Protein AF-R5ILY5-F1 (afdb_monomer_lite)

Structure (mmCIF, N/CA/C/O backbone):
data_AF-R5ILY5-F1
#
_entry.id   AF-R5ILY5-F1
#
loop_
_atom_site.group_PDB
_atom_site.id
_atom_site.type_symbol
_atom_site.label_atom_id
_atom_site.label_alt_id
_atom_site.label_comp_id
_atom_site.label_asym_id
_atom_site.label_entity_id
_atom_site.label_seq_id
_atom_site.pdbx_PDB_ins_code
_atom_site.Cartn_x
_atom_site.Cartn_y
_atom_site.Cartn_z
_atom_site.occupancy
_atom_site.B_iso_or_equiv
_atom_site.auth_seq_id
_atom_site.auth_comp_id
_atom_site.auth_asym_id
_atom_site.auth_atom_id
_atom_site.pdbx_PDB_model_num
ATOM 1 N N . MET A 1 1 ? 20.053 8.360 7.672 1.00 44.22 1 MET A N 1
ATOM 2 C CA . MET A 1 1 ? 18.837 9.144 7.367 1.00 44.22 1 MET A CA 1
ATOM 3 C C . MET A 1 1 ? 17.972 8.291 6.450 1.00 44.22 1 MET A C 1
ATOM 5 O O . MET A 1 1 ? 18.320 8.126 5.290 1.00 44.22 1 MET A O 1
ATOM 9 N N . ALA A 1 2 ? 16.960 7.610 6.990 1.00 50.88 2 ALA A N 1
ATOM 10 C CA . ALA A 1 2 ? 16.096 6.724 6.210 1.00 50.88 2 ALA A CA 1
ATOM 11 C C . ALA A 1 2 ? 14.946 7.553 5.640 1.00 50.88 2 ALA A C 1
ATOM 13 O O . ALA A 1 2 ? 13.937 7.759 6.310 1.00 50.88 2 ALA A O 1
ATOM 14 N N . ASP A 1 3 ? 15.137 8.080 4.435 1.00 61.75 3 ASP A N 1
ATOM 15 C CA . ASP A 1 3 ? 14.109 8.868 3.770 1.00 61.75 3 ASP A CA 1
ATOM 16 C C . ASP A 1 3 ? 12.892 7.964 3.484 1.00 61.75 3 ASP A C 1
ATOM 18 O O . ASP A 1 3 ? 13.027 6.969 2.758 1.00 61.75 3 ASP A O 1
ATOM 22 N N . PRO A 1 4 ? 11.708 8.232 4.062 1.00 63.94 4 PRO A N 1
ATOM 23 C CA . PRO A 1 4 ? 10.537 7.367 3.900 1.00 63.94 4 PRO A CA 1
ATOM 24 C C . PRO A 1 4 ? 10.120 7.254 2.429 1.00 63.94 4 PRO A C 1
ATOM 26 O O . PRO A 1 4 ? 9.621 6.214 1.994 1.00 63.94 4 PRO A O 1
ATOM 29 N N . GLN A 1 5 ? 10.416 8.282 1.636 1.00 67.56 5 GLN A N 1
ATOM 30 C CA . GLN A 1 5 ? 10.171 8.306 0.202 1.00 67.56 5 GLN A CA 1
ATOM 31 C C . GLN A 1 5 ? 11.050 7.295 -0.560 1.00 67.56 5 GLN A C 1
ATOM 33 O O . GLN A 1 5 ? 10.584 6.676 -1.520 1.00 67.56 5 GLN A O 1
ATOM 38 N N . SER A 1 6 ? 12.280 7.045 -0.093 1.00 75.00 6 SER A N 1
ATOM 39 C CA . SER A 1 6 ? 13.174 6.031 -0.672 1.00 75.00 6 SER A CA 1
ATOM 40 C C . SER A 1 6 ? 12.669 4.609 -0.442 1.00 75.00 6 SER A C 1
ATOM 42 O O . SER A 1 6 ? 12.794 3.771 -1.331 1.00 75.00 6 SER A O 1
ATOM 44 N N . GLN A 1 7 ? 12.040 4.320 0.700 1.00 80.38 7 GLN A N 1
ATOM 45 C CA . GLN A 1 7 ? 11.493 2.981 0.941 1.00 80.38 7 GLN A CA 1
ATOM 46 C C . GLN A 1 7 ? 10.254 2.692 0.095 1.00 80.38 7 GLN A C 1
ATOM 48 O O . GLN A 1 7 ? 10.176 1.626 -0.511 1.00 80.38 7 GLN A O 1
ATOM 53 N N . VAL A 1 8 ? 9.326 3.648 -0.025 1.00 83.25 8 VAL A N 1
ATOM 54 C CA . VAL A 1 8 ? 8.153 3.489 -0.905 1.00 83.25 8 VAL A CA 1
ATOM 55 C C . VAL A 1 8 ? 8.600 3.286 -2.356 1.00 83.25 8 VAL A C 1
ATOM 57 O O . VAL A 1 8 ? 8.043 2.452 -3.065 1.00 83.25 8 VAL A O 1
ATOM 60 N N . LYS A 1 9 ? 9.662 3.982 -2.781 1.00 87.25 9 LYS A N 1
ATOM 61 C CA . LYS A 1 9 ? 10.270 3.806 -4.102 1.00 87.25 9 LYS A CA 1
ATOM 62 C C . LYS A 1 9 ? 10.853 2.407 -4.329 1.00 87.25 9 LYS A C 1
ATOM 64 O O . LYS A 1 9 ? 10.744 1.880 -5.434 1.00 87.25 9 LYS A O 1
ATOM 69 N N . LEU A 1 10 ? 11.489 1.815 -3.322 1.00 87.94 10 LEU A N 1
ATOM 70 C CA . LEU A 1 10 ? 12.035 0.457 -3.421 1.00 87.94 10 LEU A CA 1
ATOM 71 C C . LEU A 1 10 ? 10.927 -0.590 -3.498 1.00 87.94 10 LEU A C 1
ATOM 73 O O . LEU A 1 10 ? 11.021 -1.511 -4.303 1.00 87.94 10 LEU A O 1
ATOM 77 N N . VAL A 1 11 ? 9.875 -0.436 -2.693 1.00 87.12 11 VAL A N 1
ATOM 78 C CA . VAL A 1 11 ? 8.719 -1.341 -2.723 1.00 87.12 11 VAL A CA 1
ATOM 79 C C . VAL A 1 11 ? 8.009 -1.249 -4.071 1.00 87.12 11 VAL A C 1
ATOM 81 O O . VAL A 1 11 ? 7.769 -2.278 -4.690 1.00 87.12 11 VAL A O 1
ATOM 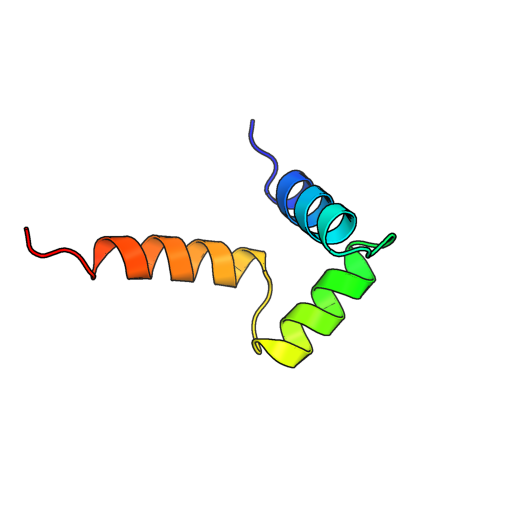84 N N . ALA A 1 12 ? 7.760 -0.032 -4.568 1.00 89.69 12 ALA A N 1
ATOM 85 C CA . ALA A 1 12 ? 7.169 0.189 -5.886 1.00 89.69 12 ALA A CA 1
ATOM 86 C C . ALA A 1 12 ? 7.964 -0.524 -6.993 1.00 89.6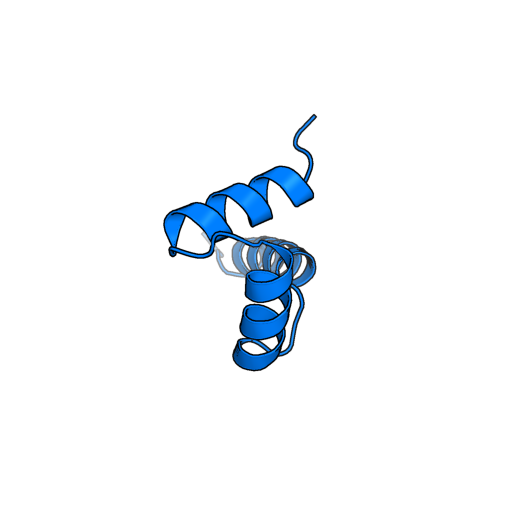9 12 ALA A C 1
ATOM 88 O O . ALA A 1 12 ? 7.386 -1.256 -7.786 1.00 89.69 12 ALA A O 1
ATOM 89 N N . GLN A 1 13 ? 9.292 -0.399 -7.003 1.00 90.88 13 GLN A N 1
ATOM 90 C CA . GLN A 1 13 ? 10.121 -1.099 -7.989 1.00 90.88 13 GLN A CA 1
ATOM 91 C C . GLN A 1 13 ? 10.075 -2.625 -7.831 1.00 90.88 13 GLN A C 1
ATOM 93 O O . GLN A 1 13 ? 9.993 -3.332 -8.831 1.00 90.88 13 GLN A O 1
ATOM 98 N N . GLN A 1 14 ? 10.080 -3.145 -6.599 1.00 88.81 14 GLN A N 1
ATOM 99 C CA . GLN A 1 14 ? 10.006 -4.590 -6.347 1.00 88.81 14 GLN A CA 1
ATOM 100 C C . GLN A 1 14 ? 8.688 -5.213 -6.810 1.00 88.81 14 GLN A C 1
ATOM 102 O O . GLN A 1 14 ? 8.684 -6.347 -7.278 1.00 88.81 14 GLN A O 1
ATOM 107 N N . VAL A 1 15 ? 7.580 -4.478 -6.711 1.00 88.12 15 VAL A N 1
ATOM 108 C CA . VAL A 1 15 ? 6.268 -4.949 -7.180 1.00 88.12 15 VAL A CA 1
ATOM 109 C C . VAL A 1 15 ? 6.012 -4.650 -8.665 1.00 88.12 15 VAL A C 1
ATOM 111 O O . VAL A 1 15 ? 4.908 -4.876 -9.151 1.00 88.12 15 VAL A O 1
ATOM 114 N N . GLY A 1 16 ? 7.015 -4.151 -9.399 1.00 90.50 16 GLY A N 1
ATOM 115 C CA . GLY A 1 16 ? 6.937 -3.915 -10.846 1.00 90.50 16 GLY A CA 1
ATOM 116 C C . GLY A 1 16 ? 6.393 -2.544 -11.259 1.00 90.50 16 GLY A C 1
ATOM 117 O O . GLY A 1 16 ? 6.073 -2.337 -12.427 1.00 90.50 16 GLY A O 1
ATOM 118 N N . PHE A 1 17 ? 6.292 -1.587 -10.336 1.00 89.19 17 PHE A N 1
ATOM 119 C CA . PHE A 1 17 ? 5.937 -0.206 -10.654 1.00 89.19 17 PHE A CA 1
ATOM 120 C C . PHE A 1 17 ? 7.196 0.620 -10.934 1.00 89.19 17 PHE A C 1
ATOM 122 O O . PHE A 1 17 ? 7.989 0.898 -10.035 1.00 89.19 17 PHE A O 1
ATOM 129 N N . GLU A 1 18 ? 7.328 1.110 -12.166 1.00 88.62 18 GLU A N 1
ATOM 130 C CA . GLU A 1 18 ? 8.360 2.093 -12.527 1.00 88.62 18 GLU A CA 1
ATOM 131 C C . GLU A 1 18 ? 8.172 3.425 -11.793 1.00 88.62 18 GLU A C 1
ATOM 133 O O . GLU A 1 18 ? 9.136 4.058 -11.360 1.00 88.62 18 GLU A O 1
ATOM 138 N N . ASN A 1 19 ? 6.917 3.863 -11.637 1.00 89.00 19 ASN A N 1
ATOM 139 C CA . ASN A 1 19 ? 6.612 5.169 -11.072 1.00 89.00 19 ASN A CA 1
ATOM 140 C C . ASN A 1 19 ? 5.953 5.053 -9.695 1.00 89.00 19 ASN A C 1
AT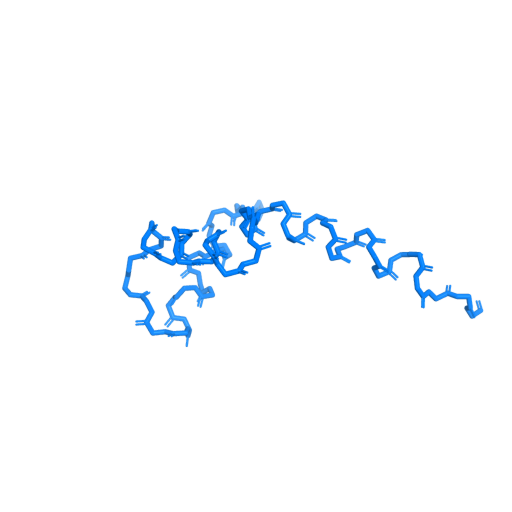OM 142 O O . ASN A 1 19 ? 4.817 4.594 -9.545 1.00 89.00 19 ASN A O 1
ATOM 146 N N . VAL A 1 20 ? 6.659 5.569 -8.690 1.00 88.62 20 VAL A N 1
ATOM 147 C CA . VAL A 1 20 ? 6.230 5.606 -7.285 1.00 88.62 20 VAL A CA 1
ATOM 148 C C . VAL A 1 20 ? 4.906 6.346 -7.120 1.00 88.62 20 VAL A C 1
ATOM 150 O O . VAL A 1 20 ? 4.074 5.952 -6.311 1.00 88.62 20 VAL A O 1
ATOM 153 N N . ASN A 1 21 ? 4.665 7.388 -7.916 1.00 88.69 21 ASN A N 1
ATOM 154 C CA . ASN A 1 21 ? 3.413 8.143 -7.865 1.00 88.69 21 ASN A CA 1
ATOM 155 C C . ASN A 1 21 ? 2.213 7.284 -8.287 1.00 88.69 21 ASN A C 1
ATOM 157 O O . ASN A 1 21 ? 1.144 7.373 -7.684 1.00 88.69 21 ASN A O 1
ATOM 161 N N . THR A 1 22 ? 2.395 6.421 -9.291 1.00 91.31 22 THR A N 1
ATOM 162 C CA . THR A 1 22 ? 1.369 5.465 -9.724 1.00 91.31 22 THR A CA 1
ATOM 163 C C . THR A 1 22 ? 1.124 4.426 -8.640 1.00 91.31 22 THR A C 1
ATOM 165 O O . THR A 1 22 ? -0.029 4.194 -8.279 1.00 91.31 22 THR A O 1
ATOM 168 N N . PHE A 1 23 ? 2.195 3.880 -8.055 1.00 90.19 23 PHE A N 1
ATOM 169 C CA . PHE A 1 23 ? 2.098 2.963 -6.921 1.00 90.19 23 PHE A CA 1
ATOM 170 C C . PHE A 1 23 ? 1.321 3.586 -5.755 1.00 90.19 23 PHE A C 1
ATOM 172 O O . PHE A 1 23 ? 0.375 2.979 -5.275 1.00 90.19 23 PHE A O 1
ATOM 179 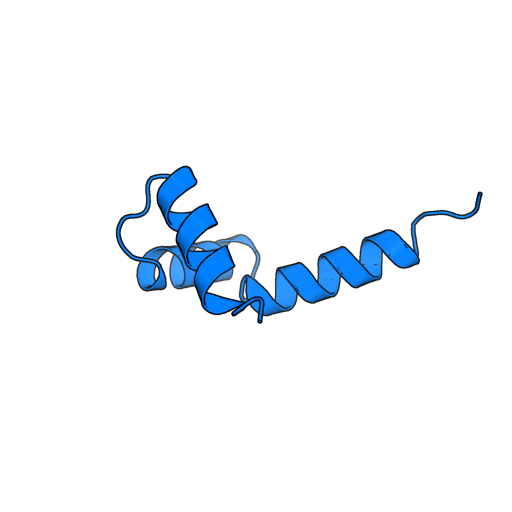N N . ILE A 1 24 ? 1.635 4.821 -5.345 1.00 88.38 24 ILE A N 1
ATOM 180 C CA . ILE A 1 24 ? 0.941 5.504 -4.239 1.00 88.38 24 ILE A CA 1
ATOM 181 C C . ILE A 1 24 ? -0.556 5.667 -4.533 1.00 88.38 24 ILE A C 1
ATOM 183 O O . ILE A 1 24 ? -1.374 5.466 -3.636 1.00 88.38 24 ILE A O 1
ATOM 187 N N . ARG A 1 25 ? -0.935 6.018 -5.770 1.00 89.50 25 ARG A N 1
ATOM 188 C CA . ARG A 1 25 ? -2.350 6.171 -6.155 1.00 89.50 25 ARG A CA 1
ATOM 189 C C . ARG A 1 25 ? -3.095 4.840 -6.112 1.00 89.50 25 ARG A C 1
ATOM 191 O O . ARG A 1 25 ? -4.188 4.792 -5.555 1.00 89.50 25 ARG A O 1
ATOM 198 N N . VAL A 1 26 ? -2.504 3.778 -6.660 1.00 90.38 26 VAL A N 1
ATOM 199 C CA . VAL A 1 26 ? -3.099 2.432 -6.642 1.00 90.38 26 VAL A CA 1
ATOM 200 C C . VAL A 1 26 ? -3.180 1.903 -5.215 1.00 90.38 26 VAL A C 1
ATOM 202 O O . VAL A 1 26 ? -4.249 1.483 -4.790 1.00 90.38 26 VAL A O 1
ATOM 205 N N . PHE A 1 27 ? -2.095 2.016 -4.450 1.00 87.81 27 PHE A N 1
ATOM 206 C CA . PHE A 1 27 ? -2.024 1.608 -3.049 1.00 87.81 27 PHE A CA 1
ATOM 207 C C . PHE A 1 27 ? -3.099 2.305 -2.216 1.00 87.81 27 PHE A C 1
ATOM 209 O O . PHE A 1 27 ? -3.843 1.651 -1.497 1.00 87.81 27 PHE A O 1
ATOM 216 N N . LYS A 1 28 ? -3.254 3.625 -2.374 1.00 88.25 28 LYS A N 1
ATOM 217 C CA . LYS A 1 28 ? -4.305 4.381 -1.686 1.00 88.25 28 LYS A CA 1
ATOM 218 C C . LYS A 1 28 ? -5.710 3.976 -2.135 1.00 88.25 28 LYS A C 1
ATOM 220 O O . LYS A 1 28 ? -6.627 4.032 -1.330 1.00 88.25 28 LYS A O 1
ATOM 225 N N . SER A 1 29 ? -5.896 3.576 -3.392 1.00 90.44 29 SER A N 1
ATOM 226 C CA . SER A 1 29 ? -7.187 3.070 -3.871 1.00 90.44 29 SER A CA 1
ATOM 227 C C . SER A 1 29 ? -7.509 1.671 -3.339 1.00 90.44 29 SER A C 1
ATOM 229 O O . SER A 1 29 ? -8.684 1.353 -3.202 1.00 90.44 29 SER A O 1
ATOM 231 N N . PHE A 1 30 ? -6.491 0.850 -3.076 1.00 87.44 30 PHE A N 1
ATOM 232 C CA . PHE A 1 30 ? -6.639 -0.511 -2.557 1.00 87.44 30 PHE A CA 1
ATOM 233 C C . PHE A 1 30 ? -6.817 -0.524 -1.034 1.00 87.44 30 PHE A C 1
ATOM 235 O O . PHE A 1 30 ? -7.803 -1.049 -0.533 1.00 87.44 30 PHE A O 1
ATOM 242 N N . GLU A 1 31 ? -5.894 0.108 -0.305 1.00 85.88 31 GLU A N 1
ATOM 243 C CA . GLU A 1 31 ? -5.863 0.121 1.165 1.00 85.88 31 GLU A CA 1
ATOM 244 C C . GLU A 1 31 ? -6.661 1.288 1.772 1.00 85.88 31 GLU A C 1
ATOM 246 O O . GLU A 1 31 ? -6.865 1.351 2.981 1.00 85.88 31 GLU A O 1
ATOM 251 N N . GLY A 1 32 ? -7.066 2.274 0.964 1.00 85.75 32 GLY A N 1
ATOM 252 C CA . GLY A 1 32 ? -7.749 3.493 1.422 1.00 85.75 32 GLY A CA 1
ATOM 253 C C . GLY A 1 32 ? -6.824 4.554 2.038 1.00 85.75 32 GLY A C 1
ATOM 254 O O . GLY A 1 32 ? -7.227 5.708 2.204 1.00 85.75 32 GLY A O 1
ATOM 255 N N . ILE A 1 33 ? -5.569 4.208 2.342 1.00 85.31 33 ILE A N 1
ATOM 256 C CA . ILE A 1 33 ? -4.589 5.091 2.992 1.00 85.31 33 ILE A CA 1
ATOM 257 C C . ILE A 1 33 ? -3.256 5.139 2.242 1.00 85.31 33 ILE A C 1
ATOM 259 O O . ILE A 1 33 ? -2.916 4.260 1.458 1.00 85.31 33 ILE A O 1
ATOM 263 N N . SER A 1 34 ? -2.479 6.202 2.462 1.00 83.75 34 SER A N 1
ATOM 264 C CA . SER A 1 34 ? -1.153 6.343 1.850 1.00 83.75 34 SER A CA 1
ATOM 265 C C . SER A 1 34 ? -0.157 5.343 2.459 1.00 83.75 34 SER A C 1
ATOM 267 O O . SER A 1 34 ? -0.210 5.115 3.669 1.00 83.75 34 SER A O 1
ATOM 269 N N . PRO A 1 35 ? 0.828 4.833 1.695 1.00 81.12 35 PRO A N 1
ATOM 270 C CA . PRO A 1 35 ? 1.793 3.846 2.193 1.00 81.12 35 PRO A CA 1
ATOM 271 C C . PRO A 1 35 ? 2.621 4.342 3.390 1.00 81.12 35 PRO A C 1
ATOM 273 O O . PRO A 1 35 ? 2.996 3.552 4.249 1.00 81.12 35 PRO A O 1
ATOM 276 N N . GLY A 1 36 ? 2.863 5.655 3.502 1.00 81.44 36 GLY A N 1
ATOM 277 C CA . GLY A 1 36 ? 3.507 6.243 4.684 1.00 81.44 36 GLY A CA 1
ATOM 278 C C . GLY A 1 36 ? 2.668 6.111 5.961 1.00 81.44 36 GLY A C 1
ATOM 279 O O . GLY A 1 36 ? 3.194 5.727 7.000 1.00 81.44 36 GLY A O 1
ATOM 280 N N . VAL A 1 37 ? 1.355 6.354 5.865 1.00 80.44 37 VAL A N 1
ATOM 281 C CA . VAL A 1 37 ? 0.412 6.176 6.984 1.00 80.44 37 VAL A CA 1
ATOM 282 C C . VAL A 1 37 ? 0.255 4.694 7.293 1.00 80.44 37 VAL A C 1
ATOM 284 O O . VAL A 1 37 ? 0.295 4.305 8.454 1.00 80.44 37 VAL A O 1
ATOM 287 N N . TYR A 1 38 ? 0.156 3.852 6.262 1.00 83.06 38 TYR A N 1
ATOM 288 C CA . TYR A 1 38 ? 0.095 2.400 6.414 1.00 83.06 38 TYR A CA 1
ATOM 289 C C . TYR A 1 38 ? 1.298 1.864 7.190 1.00 83.06 38 TYR A C 1
ATOM 291 O O . TYR A 1 38 ? 1.119 1.106 8.134 1.00 83.06 38 TYR A O 1
ATOM 299 N N . LYS A 1 39 ? 2.512 2.334 6.875 1.00 77.38 39 LYS A N 1
ATOM 300 C CA . LYS A 1 39 ? 3.727 1.977 7.611 1.00 77.38 39 LYS A CA 1
ATOM 301 C C . LYS A 1 39 ? 3.650 2.375 9.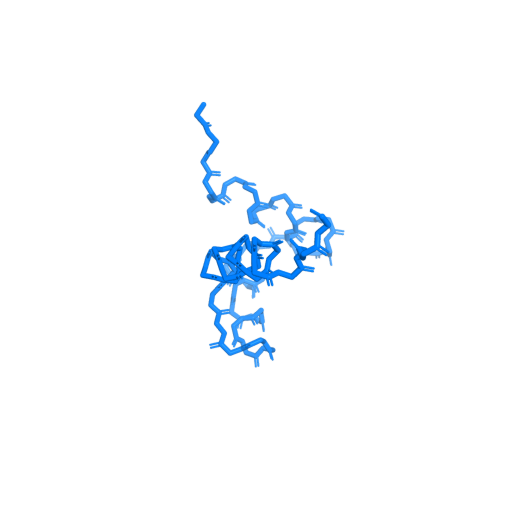087 1.00 77.38 39 LYS A C 1
ATOM 303 O O . LYS A 1 39 ? 4.004 1.568 9.934 1.00 77.38 39 LYS A O 1
ATOM 308 N N . GLU A 1 40 ? 3.178 3.581 9.406 1.00 77.75 40 GLU A N 1
ATOM 309 C CA . GLU A 1 40 ? 3.011 4.008 10.804 1.00 77.75 40 GLU A CA 1
ATOM 310 C C . GLU A 1 40 ? 1.933 3.190 11.532 1.00 77.75 40 GLU A C 1
ATOM 312 O O . GLU A 1 40 ? 2.094 2.837 12.698 1.00 77.75 40 GLU A O 1
ATOM 317 N N . THR A 1 41 ? 0.850 2.849 10.832 1.00 75.62 41 THR A N 1
ATOM 318 C CA . THR A 1 41 ? -0.270 2.082 11.391 1.00 75.62 41 THR A CA 1
ATOM 319 C C . THR A 1 41 ? 0.111 0.620 11.617 1.00 75.62 41 THR A C 1
ATOM 321 O O . THR A 1 41 ? -0.264 0.055 12.638 1.00 75.62 41 THR A O 1
ATOM 324 N N . LEU A 1 42 ? 0.880 0.017 10.703 1.00 73.94 42 LEU A N 1
ATOM 325 C CA . LEU A 1 42 ? 1.487 -1.305 10.879 1.00 73.94 42 LEU A CA 1
ATOM 326 C C . LEU A 1 42 ? 2.441 -1.308 12.068 1.00 73.94 42 LEU A C 1
ATOM 328 O O . LEU A 1 42 ? 2.315 -2.167 12.929 1.00 73.94 42 LEU A O 1
ATOM 332 N N . LEU A 1 43 ? 3.330 -0.312 12.153 1.00 66.62 43 LEU A N 1
ATOM 333 C CA . LEU A 1 43 ? 4.279 -0.208 13.260 1.00 66.62 43 LEU A CA 1
ATOM 334 C C . LEU A 1 43 ? 3.554 -0.084 14.608 1.00 66.62 43 LEU A C 1
ATOM 336 O O . LEU A 1 43 ? 3.974 -0.694 15.580 1.00 66.62 43 LEU A O 1
ATOM 340 N N . LYS A 1 4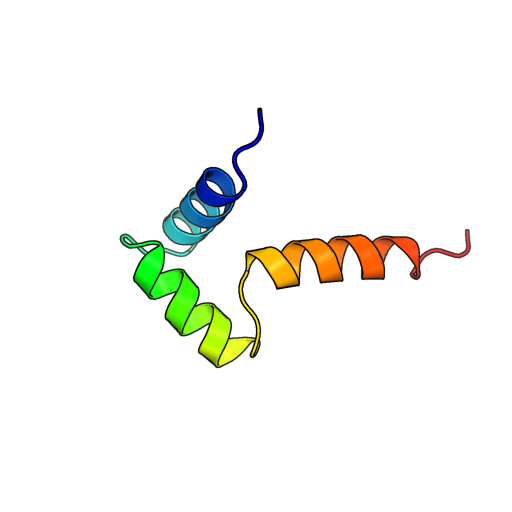4 ? 2.437 0.655 14.661 1.00 61.78 44 LYS A N 1
ATOM 341 C CA . LYS A 1 44 ? 1.578 0.738 15.855 1.00 61.78 44 LYS A CA 1
ATOM 342 C C . LYS A 1 44 ? 0.842 -0.577 16.138 1.00 61.78 44 LYS A C 1
ATOM 344 O O . LYS A 1 44 ? 0.857 -1.032 17.271 1.00 61.78 44 LYS A O 1
ATOM 349 N N . LYS A 1 45 ? 0.270 -1.237 15.124 1.00 58.25 45 LYS A N 1
ATOM 350 C CA . LYS A 1 45 ? -0.424 -2.527 15.300 1.00 58.25 45 LYS A CA 1
ATOM 351 C C . LYS A 1 45 ? 0.491 -3.653 15.781 1.00 58.25 45 LYS A C 1
ATOM 353 O O . LYS A 1 45 ? 0.014 -4.525 16.492 1.00 58.25 45 LYS A O 1
ATOM 358 N N . GLU A 1 46 ? 1.766 -3.645 15.406 1.00 57.56 46 GLU A N 1
ATOM 359 C CA . GLU A 1 46 ? 2.746 -4.637 15.869 1.00 57.56 46 GLU A CA 1
ATOM 360 C C . GLU A 1 46 ? 3.116 -4.443 17.352 1.00 57.56 46 GLU A C 1
ATOM 362 O O . GLU A 1 46 ? 3.437 -5.411 18.030 1.00 57.56 46 GLU A O 1
ATOM 367 N N . LEU A 1 47 ? 3.001 -3.216 17.879 1.00 54.44 47 LEU A N 1
ATOM 368 C CA . LEU A 1 47 ? 3.232 -2.894 19.293 1.00 54.44 47 LEU A CA 1
ATOM 369 C C . LEU A 1 47 ? 2.047 -3.256 20.205 1.00 54.44 47 LEU A C 1
ATOM 371 O O . LEU A 1 47 ? 2.261 -3.570 21.371 1.00 54.44 47 LEU A O 1
ATOM 375 N N . ASP A 1 48 ? 0.816 -3.243 19.688 1.00 57.62 48 ASP A N 1
ATOM 376 C CA . ASP A 1 48 ? -0.387 -3.639 20.438 1.00 57.62 48 ASP A CA 1
ATOM 377 C C . ASP A 1 48 ? -0.707 -5.151 20.331 1.00 57.62 48 ASP A C 1
ATOM 379 O O . ASP A 1 48 ? -1.579 -5.650 21.044 1.00 57.62 48 ASP A O 1
ATOM 383 N N . ALA A 1 49 ? -0.028 -5.894 19.443 1.00 55.16 49 ALA A N 1
ATOM 384 C CA . ALA A 1 49 ? -0.329 -7.298 19.129 1.00 55.16 49 ALA A CA 1
ATOM 385 C C . ALA A 1 49 ? 0.615 -8.344 19.763 1.00 55.16 49 ALA A C 1
ATOM 387 O O . ALA A 1 49 ? 0.558 -9.506 19.360 1.00 55.16 49 ALA A O 1
ATOM 388 N N . ASP A 1 50 ? 1.427 -7.989 20.765 1.00 47.75 50 ASP A N 1
ATOM 389 C CA . ASP A 1 50 ? 2.199 -8.968 21.549 1.00 47.75 50 ASP A CA 1
ATOM 390 C C . ASP A 1 50 ? 2.087 -8.703 23.063 1.00 47.75 50 ASP A C 1
ATOM 392 O O . ASP A 1 50 ? 2.831 -7.903 23.630 1.00 47.75 50 ASP A O 1
ATOM 396 N N . PRO A 1 51 ? 1.151 -9.374 23.755 1.00 55.06 51 PRO A N 1
ATOM 397 C CA . PRO A 1 51 ? 1.333 -9.736 25.146 1.00 55.06 51 PRO A CA 1
ATOM 398 C C . PRO A 1 51 ? 2.147 -11.040 25.191 1.00 55.06 51 PRO A C 1
ATOM 400 O O . PRO A 1 51 ? 1.566 -12.128 25.213 1.00 55.06 51 PRO A O 1
ATOM 403 N N . ARG A 1 52 ? 3.481 -10.955 25.182 1.00 49.78 52 ARG A N 1
ATOM 404 C CA . ARG A 1 52 ? 4.321 -12.024 25.743 1.00 49.78 52 ARG A CA 1
ATOM 405 C C . ARG A 1 52 ? 4.867 -11.651 27.106 1.00 49.78 52 ARG A C 1
ATOM 407 O O . ARG A 1 52 ? 5.379 -10.522 27.260 1.00 49.78 52 ARG A O 1
#

Secondary structure (DSSP, 8-state):
---HHHHHHHHHHHTT-S-HHHHHHHHHHHHSS-HHHHHHHHHHHHHHS---

Radius of gyration: 12.7 Å; chains: 1; bounding box: 27×21×38 Å

pLDDT: mean 77.32, std 14.13, range [44.22, 91.31]

Sequence (52 aa):
MADPQSQVKLVAQQVGFENVNTFIRVFKSFEGISPGVYKETLLKKELDADPR

Foldseek 3Di:
DPDPLVVLCVVCVVVPHPDSVVVQVVVCVVVVDGVVVVVVVVVVVVVVPDPD